Protein AF-A0A9P0JRK0-F1 (afdb_monomer_lite)

Radius of gyration: 13.24 Å; chains: 1; bounding box: 36×27×37 Å

Sequence (82 aa):
MTQKSSALRNLFVTVGTTKFPKLIHSFTKKEVLDTLISLGITFVQLQTGKDFTGPKLDPDMEQLCSIRAEFGSTIVERNWEE

Organism: Acanthoscelides obtectus (NCBI:txid200917)

Foldseek 3Di:
DDPPPPDAPEAEAEDPPDQCPVVQQVCQEPVNVVVCVVVVHFKYKYQHAPPDPHYDHDPVCVQQWDWDDDPRIIMIGGDDDD

Structure (mmCIF, N/CA/C/O backbone):
data_AF-A0A9P0JRK0-F1
#
_entry.id   AF-A0A9P0JRK0-F1
#
loop_
_atom_site.group_PDB
_atom_site.id
_atom_site.type_symbol
_atom_site.label_atom_id
_atom_site.label_alt_id
_atom_site.label_comp_id
_atom_site.label_asym_id
_atom_site.label_entity_id
_atom_site.label_seq_id
_atom_site.pdbx_PDB_ins_code
_atom_site.Cartn_x
_atom_site.Cartn_y
_atom_site.Cartn_z
_atom_site.occupancy
_atom_site.B_iso_or_equiv
_atom_site.auth_seq_id
_atom_site.auth_comp_id
_atom_site.auth_asym_id
_atom_site.auth_atom_id
_atom_site.pdbx_PDB_model_num
ATOM 1 N N . MET A 1 1 ? -23.296 -12.942 18.516 1.00 37.12 1 MET A N 1
ATOM 2 C CA . MET A 1 1 ? -21.933 -12.537 18.920 1.00 37.12 1 MET A CA 1
ATOM 3 C C . MET A 1 1 ? -20.956 -13.201 17.968 1.00 37.12 1 MET A C 1
ATOM 5 O O . MET A 1 1 ? -20.639 -14.369 18.138 1.00 37.12 1 MET A O 1
ATOM 9 N N . THR A 1 2 ? -20.585 -12.518 16.890 1.00 41.56 2 THR A N 1
ATOM 10 C CA . THR A 1 2 ? -19.699 -13.086 15.869 1.00 41.56 2 THR A CA 1
ATOM 11 C C . THR A 1 2 ? -18.272 -12.988 16.389 1.00 41.56 2 THR A C 1
ATOM 13 O O . THR A 1 2 ? -17.785 -11.883 16.619 1.00 41.56 2 THR A O 1
ATOM 16 N N . GLN A 1 3 ? -17.627 -14.130 16.636 1.00 41.97 3 GLN A N 1
ATOM 17 C CA . GLN A 1 3 ? -16.203 -14.192 16.962 1.00 41.97 3 GLN A CA 1
ATOM 18 C C . GLN A 1 3 ? -15.419 -13.415 15.891 1.00 41.97 3 GLN A C 1
ATOM 20 O O . GLN A 1 3 ? -15.332 -13.847 14.741 1.00 41.97 3 GLN A O 1
ATOM 25 N N . LYS A 1 4 ? -14.873 -12.246 16.255 1.00 48.28 4 LYS A N 1
ATOM 26 C CA . LYS A 1 4 ? -13.872 -11.529 15.458 1.00 48.28 4 LYS A CA 1
ATOM 27 C C . LYS A 1 4 ? -12.626 -12.413 15.449 1.00 48.28 4 LYS A C 1
ATOM 29 O O . LYS A 1 4 ? -11.853 -12.418 16.399 1.00 48.28 4 LYS A O 1
ATOM 34 N N . SER A 1 5 ? -12.505 -13.242 14.417 1.00 49.56 5 SER A N 1
ATOM 35 C CA . SER A 1 5 ? -11.304 -14.030 14.157 1.00 49.56 5 SER A CA 1
ATOM 36 C C . SER A 1 5 ? -10.083 -13.105 14.182 1.00 49.56 5 SER A C 1
ATOM 38 O O . SER A 1 5 ? -10.077 -12.067 13.518 1.00 49.56 5 SER A O 1
ATOM 40 N N . SER A 1 6 ? -9.085 -13.489 14.976 1.00 55.34 6 SER A N 1
ATOM 41 C CA . SER A 1 6 ? -7.726 -12.941 15.011 1.00 55.34 6 SER A CA 1
ATOM 42 C C . SER A 1 6 ? -7.029 -13.186 13.666 1.00 55.34 6 SER A C 1
ATOM 44 O O . SER A 1 6 ? -6.198 -14.081 13.530 1.00 55.34 6 SER A O 1
ATOM 46 N N . ALA A 1 7 ? -7.451 -12.483 12.617 1.00 51.00 7 ALA A N 1
ATOM 47 C CA . ALA A 1 7 ? -6.975 -12.734 11.267 1.00 51.00 7 ALA A CA 1
ATOM 48 C C . ALA A 1 7 ? -6.192 -11.529 10.757 1.00 51.00 7 ALA A C 1
ATOM 50 O O . ALA A 1 7 ? -6.775 -10.533 10.335 1.00 51.00 7 ALA A O 1
ATOM 51 N N . LEU A 1 8 ? -4.866 -11.667 10.730 1.00 64.31 8 LEU A N 1
ATOM 52 C CA . LEU A 1 8 ? -4.045 -10.996 9.728 1.00 64.31 8 LEU A CA 1
ATOM 53 C C . LEU A 1 8 ? -4.640 -11.308 8.350 1.00 64.31 8 LEU A C 1
ATOM 55 O O . LEU A 1 8 ? -4.627 -12.461 7.914 1.00 64.31 8 LEU A O 1
ATOM 59 N N . ARG A 1 9 ? -5.176 -10.298 7.665 1.00 70.31 9 ARG A N 1
ATOM 60 C CA . ARG A 1 9 ? -5.581 -10.423 6.261 1.00 70.31 9 ARG A CA 1
ATOM 61 C C . ARG A 1 9 ? -4.582 -9.636 5.425 1.00 70.31 9 ARG A C 1
ATOM 63 O O . ARG A 1 9 ? -4.798 -8.475 5.098 1.00 70.31 9 ARG A O 1
ATOM 70 N N . ASN A 1 10 ? -3.450 -10.274 5.158 1.00 83.44 10 ASN A N 1
ATOM 71 C CA . ASN A 1 10 ? -2.377 -9.715 4.344 1.00 83.44 10 ASN A CA 1
ATOM 72 C C . ASN A 1 10 ? -2.723 -9.886 2.863 1.00 83.44 10 ASN A C 1
ATOM 74 O O . ASN A 1 10 ? -3.109 -10.975 2.438 1.00 83.44 10 ASN A O 1
ATOM 78 N N . LEU A 1 11 ? -2.550 -8.830 2.076 1.00 83.75 11 LEU A N 1
ATOM 79 C CA . LEU A 1 11 ? -2.699 -8.850 0.628 1.00 83.75 11 LEU A CA 1
ATOM 80 C C . LEU A 1 11 ? -1.332 -8.638 -0.024 1.00 83.75 11 LEU A C 1
ATOM 82 O O . LEU A 1 11 ? -0.698 -7.604 0.163 1.00 83.75 11 LEU A O 1
ATOM 86 N N . PHE A 1 12 ? -0.891 -9.603 -0.823 1.00 85.06 12 PHE A N 1
ATOM 87 C CA . PHE A 1 12 ? 0.324 -9.483 -1.624 1.00 85.06 12 PHE A CA 1
ATOM 88 C C . PHE A 1 12 ? -0.072 -9.275 -3.083 1.00 85.06 12 PHE A C 1
ATOM 90 O O . PHE A 1 12 ? -0.759 -10.110 -3.669 1.00 85.06 12 PHE A O 1
ATOM 97 N N . VAL A 1 13 ? 0.354 -8.159 -3.668 1.00 82.69 13 VAL A N 1
ATOM 98 C CA . VAL A 1 13 ? 0.086 -7.805 -5.061 1.00 82.69 13 VAL A CA 1
ATOM 99 C C . VAL A 1 13 ? 1.408 -7.793 -5.808 1.00 82.69 13 VAL A C 1
ATOM 101 O O . VAL A 1 13 ? 2.258 -6.922 -5.610 1.00 82.69 13 VAL A O 1
ATOM 104 N N . THR A 1 14 ? 1.577 -8.767 -6.691 1.00 75.31 14 THR A N 1
ATOM 105 C CA . THR A 1 14 ? 2.721 -8.839 -7.595 1.00 75.31 14 THR A CA 1
ATOM 106 C C . THR A 1 14 ? 2.259 -8.494 -9.004 1.00 75.31 14 THR A C 1
ATOM 108 O O . THR A 1 14 ? 1.212 -8.943 -9.468 1.00 75.31 14 THR A O 1
ATOM 111 N N . VAL A 1 15 ? 3.033 -7.664 -9.699 1.00 69.31 15 VAL A N 1
ATOM 112 C CA . VAL A 1 15 ? 2.848 -7.410 -11.130 1.00 69.31 15 VAL A CA 1
ATOM 113 C C . VAL A 1 15 ? 4.036 -7.987 -11.876 1.00 69.31 15 VAL A C 1
ATOM 115 O O . VAL A 1 15 ? 5.185 -7.680 -11.565 1.00 69.31 15 VAL A O 1
ATOM 118 N N . GLY A 1 16 ? 3.767 -8.858 -12.848 1.00 56.34 16 GLY A N 1
ATOM 119 C CA . GLY A 1 16 ? 4.806 -9.437 -13.693 1.00 56.34 16 GLY A CA 1
ATOM 120 C C . GLY A 1 16 ? 5.586 -8.337 -14.413 1.00 56.34 16 GLY A C 1
ATOM 121 O O . GLY A 1 16 ? 5.013 -7.598 -15.209 1.00 56.34 16 GLY A O 1
ATOM 122 N N . THR A 1 17 ? 6.873 -8.217 -14.071 1.00 57.28 17 THR A N 1
ATOM 123 C CA . THR A 1 17 ? 7.985 -7.588 -14.821 1.00 57.28 17 THR A CA 1
ATOM 124 C C . THR A 1 17 ? 7.822 -6.170 -15.379 1.00 57.28 17 THR A C 1
ATOM 126 O O . THR A 1 17 ? 8.763 -5.652 -15.978 1.00 57.28 17 THR A O 1
ATOM 129 N N . THR A 1 18 ? 6.710 -5.481 -15.146 1.00 53.16 18 THR A N 1
ATOM 130 C CA . THR A 1 18 ? 6.474 -4.148 -15.703 1.00 53.16 18 THR A CA 1
ATOM 131 C C . THR A 1 18 ? 6.207 -3.141 -14.596 1.00 53.16 18 THR A C 1
ATOM 133 O O . THR A 1 18 ? 5.414 -3.366 -13.686 1.00 53.16 18 THR A O 1
ATOM 136 N N . LYS A 1 19 ? 6.917 -2.011 -14.653 1.00 60.34 19 LYS A N 1
ATOM 137 C CA . LYS A 1 19 ? 6.712 -0.861 -13.773 1.00 60.34 19 LYS A CA 1
ATOM 138 C C . LYS A 1 19 ? 5.262 -0.392 -13.953 1.00 60.34 19 LYS A C 1
ATOM 140 O O . LYS A 1 19 ? 4.956 0.259 -14.949 1.00 60.34 19 LYS A O 1
ATOM 145 N N . PHE A 1 20 ? 4.374 -0.689 -12.999 1.00 73.75 20 PHE A N 1
ATOM 146 C CA . PHE A 1 20 ? 2.971 -0.247 -13.026 1.00 73.75 20 PHE A CA 1
ATOM 147 C C . PHE A 1 20 ? 2.651 0.791 -11.936 1.00 73.75 20 PHE A C 1
ATOM 149 O O . PHE A 1 20 ? 1.834 0.517 -11.052 1.00 73.75 20 PHE A O 1
ATOM 156 N N . PRO A 1 21 ? 3.196 2.026 -12.023 1.00 75.12 21 PRO A N 1
ATOM 157 C CA . PRO A 1 21 ? 2.789 3.138 -11.161 1.00 75.12 21 PRO A CA 1
ATOM 158 C C . PRO A 1 21 ? 1.271 3.318 -11.103 1.00 75.12 21 PRO A C 1
ATOM 160 O O . PRO 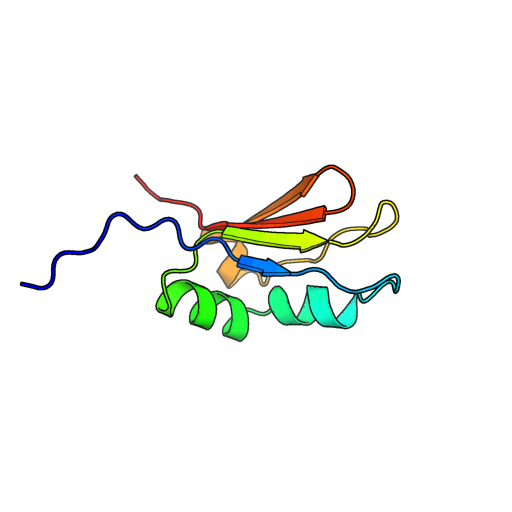A 1 21 ? 0.726 3.607 -10.050 1.00 75.12 21 PRO A O 1
ATOM 163 N N . LYS A 1 22 ? 0.564 3.072 -12.216 1.00 78.19 22 LYS A N 1
ATOM 164 C CA . LYS A 1 2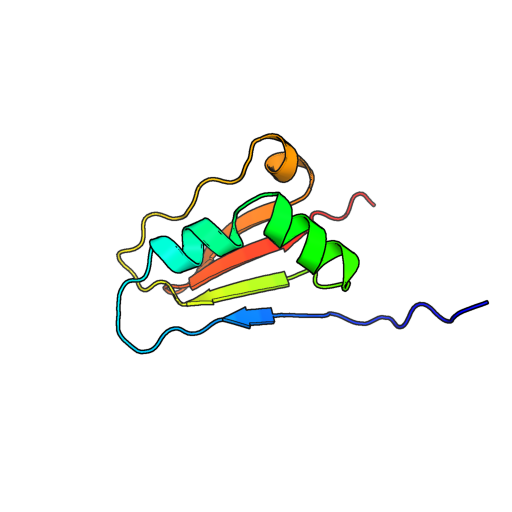2 ? -0.901 3.170 -12.280 1.00 78.19 22 LYS A CA 1
ATOM 165 C C . LYS A 1 22 ? -1.613 2.201 -11.335 1.00 78.19 22 LYS A C 1
ATOM 167 O O . LYS A 1 22 ? -2.599 2.595 -10.717 1.00 78.19 22 LYS A O 1
ATOM 172 N N . LEU A 1 23 ? -1.136 0.957 -11.224 1.00 79.00 23 LEU A N 1
ATOM 173 C CA . LEU A 1 23 ? -1.738 -0.019 -10.315 1.00 79.00 23 LEU A CA 1
ATOM 174 C C . LEU A 1 23 ? -1.474 0.389 -8.869 1.00 79.00 23 LEU A C 1
ATOM 176 O O . LEU A 1 23 ? -2.402 0.450 -8.072 1.00 79.00 23 LEU A O 1
ATOM 180 N N . ILE A 1 24 ? -0.225 0.742 -8.569 1.00 78.50 24 ILE A N 1
ATOM 181 C CA . ILE A 1 24 ? 0.191 1.159 -7.231 1.00 78.50 24 ILE A CA 1
ATOM 182 C C . ILE A 1 24 ? -0.603 2.391 -6.782 1.00 78.50 24 ILE A C 1
ATOM 184 O O . ILE A 1 24 ? -1.201 2.375 -5.714 1.00 78.50 24 ILE A O 1
ATOM 188 N N . HIS A 1 25 ? -0.706 3.410 -7.640 1.00 82.06 25 HIS A N 1
ATOM 189 C CA . HIS A 1 25 ? -1.506 4.607 -7.375 1.00 82.06 25 HIS A CA 1
ATOM 190 C C . HIS A 1 25 ? -2.991 4.293 -7.203 1.00 82.06 25 HIS A C 1
ATOM 192 O O . HIS A 1 25 ? -3.671 4.992 -6.467 1.00 82.06 25 HIS A O 1
ATOM 198 N N . SER A 1 26 ? -3.517 3.275 -7.893 1.00 84.94 26 SER A N 1
ATOM 199 C CA . SER A 1 26 ? -4.916 2.865 -7.731 1.00 84.94 26 SER A CA 1
ATOM 200 C C . SER A 1 26 ? -5.140 2.194 -6.380 1.00 84.94 26 SER A C 1
ATOM 202 O O . SER A 1 26 ? -6.132 2.493 -5.726 1.00 84.94 26 SER A O 1
ATOM 204 N N . PHE A 1 27 ? -4.204 1.350 -5.939 1.00 84.06 27 PHE A N 1
ATOM 205 C CA . PHE A 1 27 ? -4.249 0.719 -4.620 1.00 84.06 27 PHE A CA 1
ATOM 206 C C . PHE A 1 27 ? -4.119 1.715 -3.470 1.00 84.06 27 PHE A C 1
ATOM 208 O O . PHE A 1 27 ? -4.658 1.458 -2.402 1.00 84.06 27 PHE A O 1
ATOM 215 N N . THR A 1 28 ? -3.443 2.845 -3.680 1.00 84.06 28 THR A N 1
ATOM 216 C CA . THR A 1 28 ? -3.284 3.885 -2.653 1.00 84.06 28 THR A CA 1
ATOM 217 C C . THR A 1 28 ? -4.381 4.946 -2.666 1.00 84.06 28 THR A C 1
ATOM 219 O O . THR A 1 28 ? -4.285 5.927 -1.932 1.00 84.06 28 THR A O 1
ATOM 222 N N . LYS A 1 29 ? -5.428 4.781 -3.484 1.00 89.19 29 LYS A N 1
ATOM 223 C C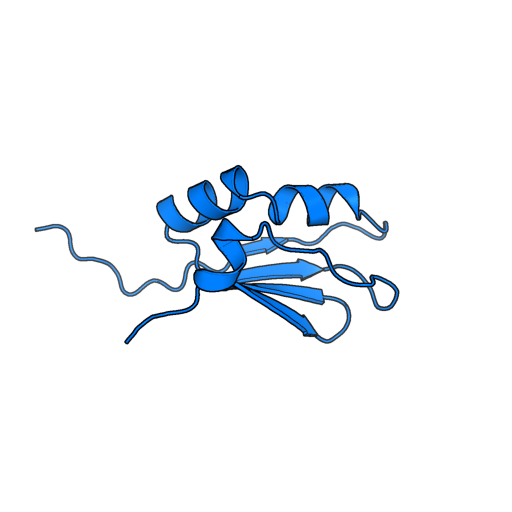A . LYS A 1 29 ? -6.614 5.641 -3.414 1.00 89.19 29 LYS A CA 1
ATOM 224 C C . LYS A 1 29 ? -7.416 5.329 -2.158 1.00 89.19 29 LYS A C 1
ATOM 226 O O . LYS A 1 29 ? -7.608 4.161 -1.823 1.00 89.19 29 LYS A O 1
ATOM 231 N N . LYS A 1 30 ? -7.977 6.378 -1.556 1.00 89.06 30 LYS A N 1
ATOM 232 C CA . LYS A 1 30 ? -8.853 6.300 -0.384 1.00 89.06 30 LYS A CA 1
ATOM 233 C C . LYS A 1 30 ? -9.936 5.225 -0.524 1.00 89.06 30 LYS A C 1
ATOM 235 O O . LYS A 1 30 ? -9.986 4.301 0.271 1.00 89.06 30 LYS A O 1
ATOM 240 N N . GLU A 1 31 ? -10.721 5.276 -1.598 1.00 91.69 31 GLU A N 1
ATOM 241 C CA . GLU A 1 31 ? -11.834 4.343 -1.845 1.00 91.69 31 GLU A CA 1
ATOM 242 C C . GLU A 1 31 ? -11.403 2.865 -1.835 1.00 91.69 31 GLU A C 1
ATOM 244 O O . GLU A 1 31 ? -12.115 1.992 -1.332 1.00 91.69 31 GLU A O 1
ATOM 249 N N . VAL A 1 32 ? -10.216 2.577 -2.382 1.00 90.06 32 VAL A N 1
ATOM 250 C CA . VAL A 1 32 ? -9.676 1.216 -2.443 1.00 90.06 32 VAL A CA 1
ATOM 251 C C . VAL A 1 32 ? -9.189 0.783 -1.066 1.00 90.06 32 VAL A C 1
ATOM 253 O O . VAL A 1 32 ? -9.544 -0.306 -0.619 1.00 90.06 32 VAL A O 1
ATOM 256 N N . LEU A 1 33 ? -8.435 1.633 -0.370 1.00 88.38 33 LEU A N 1
ATOM 257 C CA . LEU A 1 33 ? -7.951 1.349 0.981 1.00 88.38 33 LEU A CA 1
ATOM 258 C C . LEU A 1 33 ? -9.103 1.176 1.981 1.00 88.38 33 LEU A C 1
ATOM 260 O O . LEU A 1 33 ? -9.095 0.205 2.733 1.00 88.38 33 LEU A O 1
ATOM 264 N N . ASP A 1 34 ? -10.134 2.022 1.930 1.00 89.62 34 ASP A N 1
ATOM 265 C CA . ASP A 1 34 ? -11.349 1.890 2.749 1.00 89.62 34 ASP A CA 1
ATOM 266 C C . ASP A 1 34 ? -12.037 0.544 2.508 1.00 89.62 34 ASP A C 1
ATOM 268 O O . ASP A 1 34 ? -12.418 -0.161 3.447 1.00 89.62 34 ASP A O 1
ATOM 272 N N . THR A 1 35 ? -12.148 0.141 1.239 1.00 90.00 35 THR A N 1
ATOM 273 C CA . THR A 1 35 ? -12.723 -1.155 0.871 1.00 90.00 35 THR A CA 1
ATOM 274 C C . THR A 1 35 ? -11.893 -2.301 1.444 1.00 90.00 35 THR A C 1
ATOM 276 O O . THR A 1 35 ? -12.447 -3.194 2.087 1.00 90.00 35 THR A O 1
ATOM 279 N N . LEU A 1 36 ? -10.569 -2.274 1.274 1.00 87.81 36 LEU A N 1
ATOM 280 C CA . LEU A 1 36 ? -9.667 -3.292 1.819 1.00 87.81 36 LEU A CA 1
ATOM 281 C C . LEU A 1 36 ? -9.792 -3.382 3.347 1.00 87.81 36 LEU A C 1
ATOM 283 O O . LEU A 1 36 ? -9.973 -4.474 3.889 1.00 87.81 36 LEU A O 1
ATOM 287 N N . ILE A 1 37 ? -9.812 -2.241 4.029 1.00 86.12 37 ILE A N 1
ATOM 288 C CA . ILE A 1 37 ? -10.000 -2.152 5.476 1.00 86.12 37 ILE A CA 1
ATOM 289 C C . ILE A 1 37 ? -11.352 -2.740 5.905 1.00 86.12 37 ILE A C 1
ATOM 291 O O . ILE A 1 37 ? -11.407 -3.498 6.877 1.00 86.12 37 ILE A O 1
ATOM 295 N N . SER A 1 38 ? -12.438 -2.442 5.185 1.00 85.88 38 SER A N 1
ATOM 296 C CA . SER A 1 38 ? -13.776 -2.991 5.465 1.00 85.88 38 SER A CA 1
ATOM 297 C C . SER A 1 38 ? -13.829 -4.517 5.307 1.00 85.88 38 SER A C 1
ATOM 299 O O . SER A 1 38 ? -14.525 -5.207 6.053 1.00 85.88 38 SER A O 1
ATOM 301 N N . LEU A 1 39 ? -13.014 -5.057 4.393 1.00 86.00 39 LEU A N 1
ATOM 302 C CA . LEU A 1 39 ? -12.786 -6.489 4.202 1.00 86.00 39 LEU A CA 1
ATOM 303 C C . LEU A 1 39 ? -11.821 -7.072 5.245 1.00 86.00 39 LEU A C 1
ATOM 305 O O . LEU A 1 39 ? -11.488 -8.256 5.182 1.00 86.00 39 LEU A O 1
ATOM 309 N N . GLY A 1 40 ? -11.374 -6.272 6.212 1.00 85.00 40 GLY A N 1
ATOM 310 C CA . GLY A 1 40 ? -10.452 -6.653 7.276 1.00 85.00 40 GLY A CA 1
ATOM 311 C C . GLY A 1 40 ? -8.996 -6.778 6.833 1.00 85.00 40 GLY A C 1
ATOM 312 O O . GLY A 1 40 ? -8.208 -7.315 7.602 1.00 85.00 40 GLY A O 1
ATOM 313 N N . ILE A 1 41 ? -8.646 -6.337 5.619 1.00 88.25 41 ILE A N 1
ATOM 314 C CA . ILE A 1 41 ? -7.271 -6.309 5.107 1.00 88.25 41 ILE A CA 1
ATOM 315 C C . ILE A 1 41 ? -6.544 -5.128 5.739 1.00 88.25 41 ILE A C 1
ATOM 317 O O . ILE A 1 41 ? -6.964 -3.983 5.605 1.00 88.25 41 ILE A O 1
ATOM 321 N N . THR A 1 42 ? -5.455 -5.419 6.444 1.00 86.06 42 THR A N 1
ATOM 322 C CA . THR A 1 42 ? -4.701 -4.428 7.234 1.00 86.06 42 THR A CA 1
ATOM 323 C C . THR A 1 42 ? -3.2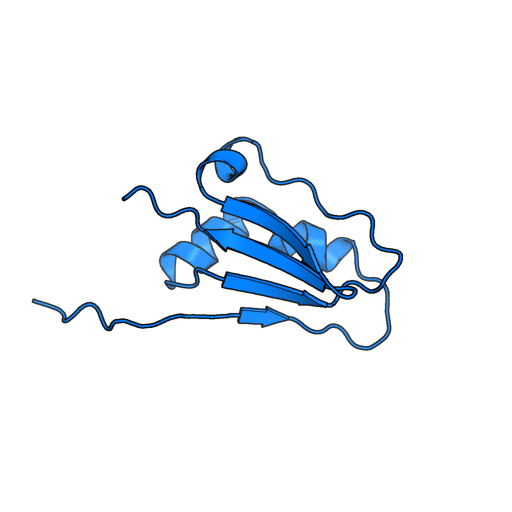61 -4.269 6.773 1.00 86.06 42 THR A C 1
ATOM 325 O O . THR A 1 42 ? -2.546 -3.411 7.281 1.00 86.06 42 THR A O 1
ATOM 328 N N . PHE A 1 43 ? -2.833 -5.099 5.825 1.00 88.56 43 PHE A N 1
ATOM 329 C CA . PHE A 1 43 ? -1.487 -5.100 5.281 1.00 88.56 43 PHE A CA 1
ATOM 330 C C . PHE A 1 43 ? -1.557 -5.375 3.784 1.00 88.56 43 PHE A C 1
ATOM 332 O O . PHE A 1 43 ? -2.137 -6.378 3.362 1.00 88.56 43 PHE A O 1
ATOM 339 N N . VAL A 1 44 ? -0.949 -4.503 2.989 1.00 88.44 44 VAL A N 1
ATOM 340 C CA . VAL A 1 44 ? -0.836 -4.641 1.541 1.00 88.44 44 VAL A CA 1
ATOM 341 C C . VAL A 1 44 ? 0.625 -4.489 1.152 1.00 88.44 44 VAL A C 1
ATOM 343 O O . VAL A 1 44 ? 1.214 -3.432 1.353 1.00 88.44 44 VAL A O 1
ATOM 346 N N . GLN A 1 45 ? 1.210 -5.517 0.547 1.00 88.44 45 GLN A N 1
ATOM 347 C CA . GLN A 1 45 ? 2.537 -5.436 -0.052 1.00 88.44 45 GLN A CA 1
ATOM 348 C C . GLN A 1 45 ? 2.413 -5.432 -1.572 1.00 88.44 45 GLN A C 1
ATOM 350 O O . GLN A 1 45 ? 1.944 -6.393 -2.176 1.00 88.44 45 GLN A O 1
ATOM 355 N N . LEU A 1 46 ? 2.872 -4.349 -2.187 1.00 86.12 46 LEU A N 1
ATOM 356 C CA . LEU A 1 46 ? 2.927 -4.155 -3.628 1.00 86.12 46 LEU A CA 1
ATOM 357 C C . LEU A 1 46 ? 4.370 -4.364 -4.092 1.00 86.12 46 LEU A C 1
ATOM 359 O O . LEU A 1 46 ? 5.269 -3.672 -3.621 1.00 86.12 46 LEU A O 1
ATOM 363 N N . GLN A 1 47 ? 4.624 -5.271 -5.031 1.00 85.19 47 GLN A N 1
ATOM 364 C CA . GLN A 1 47 ? 5.951 -5.398 -5.644 1.00 85.19 47 GLN A CA 1
ATOM 365 C C . GLN A 1 47 ? 6.137 -4.297 -6.700 1.00 85.19 47 GLN A C 1
ATOM 367 O O . GLN A 1 47 ? 5.444 -4.288 -7.716 1.00 85.19 47 GLN A O 1
ATOM 372 N N . THR A 1 48 ? 7.061 -3.359 -6.468 1.00 78.94 48 THR A N 1
ATOM 373 C CA . THR A 1 48 ? 7.176 -2.111 -7.251 1.00 78.94 48 THR A CA 1
ATOM 374 C C . THR A 1 48 ? 8.507 -1.955 -7.998 1.00 78.94 48 THR A C 1
ATOM 376 O O . THR A 1 48 ? 8.597 -1.177 -8.950 1.00 78.94 48 THR A O 1
ATOM 379 N N . GLY A 1 49 ? 9.519 -2.751 -7.644 1.00 76.88 49 GLY A N 1
ATOM 380 C CA . GLY A 1 49 ? 10.881 -2.659 -8.169 1.00 76.88 49 GLY A CA 1
ATOM 381 C C . GLY A 1 49 ? 11.714 -1.575 -7.472 1.00 76.88 49 GLY A C 1
ATOM 382 O O . GLY A 1 49 ? 11.194 -0.726 -6.756 1.00 76.88 49 GLY A O 1
ATOM 383 N N . LYS A 1 50 ? 13.039 -1.603 -7.667 1.00 72.19 50 LYS A N 1
ATOM 384 C CA . LYS A 1 50 ? 13.984 -0.702 -6.971 1.00 72.19 50 LYS A CA 1
ATOM 385 C C . LYS A 1 50 ? 13.874 0.772 -7.388 1.00 72.19 50 LYS A C 1
ATOM 387 O O . LYS A 1 50 ? 14.258 1.638 -6.616 1.00 72.19 50 LYS A O 1
ATOM 392 N N . ASP A 1 51 ? 13.340 1.047 -8.578 1.00 72.38 51 ASP A N 1
ATOM 393 C CA . ASP A 1 51 ? 13.288 2.400 -9.156 1.00 72.38 51 ASP A CA 1
ATOM 394 C C . ASP A 1 51 ? 11.970 3.142 -8.870 1.00 72.38 51 ASP A C 1
ATOM 396 O O . ASP A 1 51 ? 11.731 4.215 -9.425 1.00 72.38 51 ASP A O 1
ATOM 400 N N . PHE A 1 52 ? 11.060 2.556 -8.090 1.00 76.94 52 PHE A N 1
ATOM 401 C CA . PHE A 1 52 ? 9.779 3.184 -7.793 1.00 76.94 52 PHE A CA 1
ATOM 402 C C . PHE A 1 52 ? 9.907 4.134 -6.601 1.00 76.94 52 PHE A C 1
ATOM 404 O O . PHE A 1 52 ? 10.264 3.728 -5.500 1.00 76.94 52 PHE A O 1
ATOM 411 N N . THR A 1 53 ? 9.567 5.404 -6.811 1.00 73.94 53 THR A N 1
ATOM 412 C CA . THR A 1 53 ? 9.731 6.484 -5.823 1.00 73.94 53 THR A CA 1
ATOM 413 C C . THR A 1 53 ? 8.636 6.533 -4.751 1.00 73.94 53 THR A C 1
ATOM 415 O O . THR A 1 53 ? 8.586 7.483 -3.978 1.00 73.94 53 THR A O 1
ATOM 418 N N . GLY A 1 54 ? 7.771 5.517 -4.688 1.00 72.06 54 GLY A N 1
ATOM 419 C CA . GLY A 1 54 ? 6.675 5.433 -3.725 1.00 72.06 54 GLY A CA 1
ATOM 420 C C . GLY A 1 54 ? 5.421 6.209 -4.163 1.00 72.06 54 GLY A C 1
ATOM 421 O O . GLY A 1 54 ? 5.528 7.206 -4.881 1.00 72.06 54 GLY A O 1
ATOM 422 N N . PRO A 1 55 ? 4.216 5.767 -3.761 1.00 79.94 55 PRO A N 1
ATOM 423 C CA . PRO A 1 55 ? 2.988 6.524 -3.948 1.00 79.94 55 PRO A CA 1
ATOM 424 C C . PRO A 1 55 ? 2.817 7.550 -2.818 1.00 79.94 55 PRO A C 1
ATOM 426 O O . PRO A 1 55 ? 3.434 7.439 -1.761 1.00 79.94 55 PRO A O 1
ATOM 429 N N . LYS A 1 56 ? 1.938 8.532 -3.023 1.00 82.25 56 LYS A N 1
ATOM 430 C CA . LYS A 1 56 ? 1.437 9.389 -1.941 1.00 82.25 56 LYS A CA 1
ATOM 431 C C . LYS A 1 56 ? 0.076 8.870 -1.488 1.00 82.25 56 LYS A C 1
ATOM 433 O O . LYS A 1 56 ? -0.733 8.501 -2.343 1.00 82.25 56 LYS A O 1
ATOM 438 N N . LEU A 1 57 ? -0.150 8.82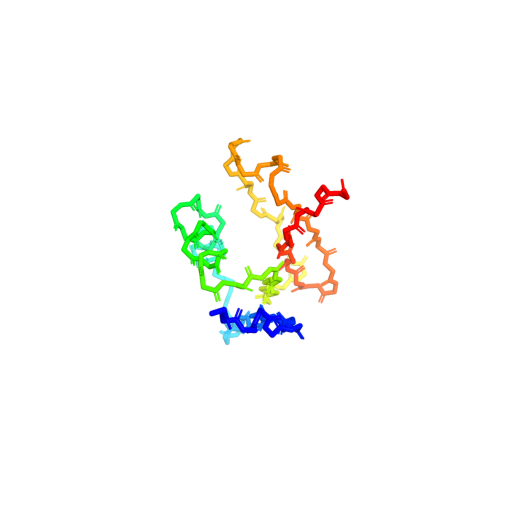1 -0.175 1.00 83.81 57 LEU A N 1
ATOM 439 C CA . LEU A 1 57 ? -1.485 8.572 0.363 1.00 83.81 57 LEU A CA 1
ATOM 440 C C . LEU A 1 57 ? -2.362 9.802 0.160 1.00 83.81 57 LEU A C 1
ATOM 442 O O . LEU A 1 57 ? -1.884 10.926 0.014 1.00 83.81 57 LEU A O 1
ATOM 446 N N . ASP A 1 58 ? -3.662 9.551 0.146 1.00 83.00 58 ASP A N 1
ATOM 447 C CA . ASP A 1 58 ? -4.643 10.597 0.377 1.00 83.00 58 ASP A CA 1
ATOM 448 C C . ASP A 1 58 ? -4.45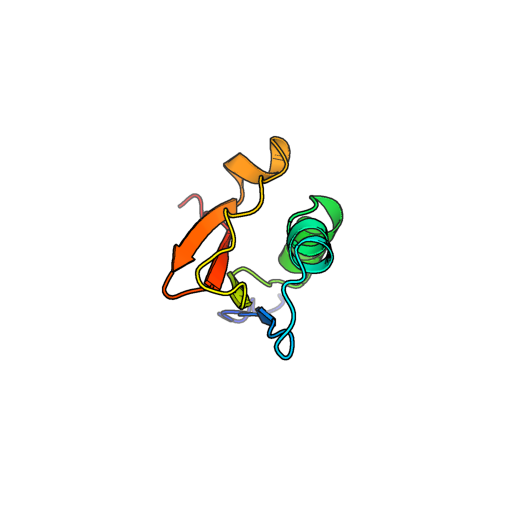7 11.164 1.804 1.00 83.00 58 ASP A C 1
ATOM 450 O O . ASP A 1 58 ? -4.235 10.362 2.716 1.00 83.00 58 ASP A O 1
ATOM 454 N N . PRO A 1 59 ? -4.545 12.489 2.032 1.00 83.06 59 PRO A N 1
ATOM 455 C CA . PRO A 1 59 ? -4.387 13.085 3.363 1.00 83.06 59 PRO A CA 1
ATOM 456 C C . PRO A 1 59 ? -5.286 12.460 4.438 1.00 83.06 59 PRO A C 1
ATOM 458 O O . PRO A 1 59 ? -4.859 12.290 5.579 1.00 83.06 59 PRO A O 1
ATOM 461 N N . ASP A 1 60 ? -6.502 12.047 4.070 1.00 83.50 60 ASP A N 1
ATOM 462 C CA . ASP A 1 60 ? -7.436 11.393 4.996 1.00 83.50 60 ASP A CA 1
ATOM 463 C C . ASP A 1 60 ? -6.950 9.997 5.424 1.00 83.50 60 ASP A C 1
ATOM 465 O O . ASP A 1 60 ? -7.330 9.479 6.474 1.00 83.50 60 ASP A O 1
ATOM 469 N N . MET A 1 61 ? -6.104 9.375 4.601 1.00 83.75 61 MET A N 1
ATOM 470 C CA . MET A 1 61 ? -5.525 8.056 4.837 1.00 83.75 61 MET A CA 1
ATOM 471 C C . MET A 1 61 ? -4.177 8.110 5.550 1.00 83.75 61 MET A C 1
ATOM 473 O O . MET A 1 61 ? -3.775 7.094 6.105 1.00 83.75 61 MET A O 1
ATOM 477 N N . GLU A 1 62 ? -3.492 9.254 5.589 1.00 83.88 62 GLU A N 1
ATOM 478 C CA . GLU A 1 62 ? -2.195 9.393 6.274 1.00 83.88 62 GLU A CA 1
ATOM 479 C C . GLU A 1 62 ? -2.295 9.160 7.789 1.00 83.88 62 GLU A C 1
ATOM 481 O O . GLU A 1 62 ? -1.337 8.716 8.418 1.00 83.88 62 GLU A O 1
ATOM 486 N N . GLN A 1 63 ? -3.464 9.417 8.381 1.00 83.06 63 GLN A N 1
ATOM 487 C CA . GLN A 1 63 ? -3.718 9.135 9.797 1.00 83.06 63 GLN A CA 1
ATOM 488 C C . GLN A 1 63 ? -3.982 7.642 10.043 1.00 83.06 63 GLN A C 1
ATOM 490 O O . GLN A 1 63 ? -3.581 7.085 11.065 1.00 83.06 63 GLN A O 1
ATOM 495 N N . LEU A 1 64 ? -4.625 6.973 9.084 1.00 84.06 64 LEU A N 1
ATOM 496 C CA . LEU A 1 64 ? -5.098 5.594 9.217 1.00 84.06 64 LEU A CA 1
ATOM 497 C C . LEU A 1 64 ? -4.107 4.556 8.696 1.00 84.06 64 LEU A C 1
ATOM 499 O O . LEU A 1 64 ? -4.180 3.396 9.095 1.00 84.06 64 LEU A O 1
ATOM 503 N N . CYS A 1 65 ? -3.230 4.937 7.776 1.00 86.94 65 CYS A N 1
ATOM 504 C CA . CYS A 1 65 ? -2.303 4.052 7.092 1.00 86.94 65 CYS A CA 1
ATOM 505 C C . CYS A 1 65 ? -0.909 4.673 7.019 1.00 86.94 65 CYS A C 1
ATOM 507 O O . CYS A 1 65 ? -0.757 5.886 6.907 1.00 86.94 65 CYS A O 1
ATOM 509 N N . SER A 1 66 ? 0.114 3.827 6.996 1.00 88.62 66 SER A N 1
ATOM 510 C CA . SER A 1 66 ? 1.489 4.226 6.720 1.00 88.62 66 SER A CA 1
ATOM 511 C C . SER A 1 66 ? 1.983 3.579 5.424 1.00 88.62 66 SER A C 1
ATOM 513 O O . SER A 1 66 ? 1.505 2.520 5.004 1.00 88.62 66 SER A O 1
ATOM 515 N N . ILE A 1 67 ? 2.934 4.244 4.759 1.00 87.56 67 ILE A N 1
ATOM 516 C CA . ILE A 1 67 ? 3.652 3.696 3.606 1.00 87.56 67 ILE A CA 1
ATOM 517 C C . ILE A 1 67 ? 5.117 3.524 3.978 1.00 87.56 67 ILE A C 1
ATOM 519 O O . ILE A 1 67 ? 5.761 4.469 4.433 1.00 87.56 67 ILE A O 1
ATOM 523 N N . ARG A 1 68 ? 5.682 2.357 3.659 1.00 87.88 68 ARG A N 1
ATOM 524 C CA . ARG A 1 68 ? 7.137 2.165 3.626 1.00 87.88 68 ARG A CA 1
ATOM 525 C C . ARG A 1 68 ? 7.597 1.472 2.351 1.00 87.88 68 ARG A C 1
ATOM 527 O O . ARG A 1 68 ? 6.841 0.742 1.713 1.00 87.88 68 ARG A O 1
ATOM 534 N N . ALA A 1 69 ? 8.852 1.699 1.977 1.00 84.00 69 ALA A N 1
ATOM 535 C CA . ALA A 1 69 ? 9.504 1.007 0.871 1.00 84.00 69 ALA A CA 1
ATOM 536 C C . ALA A 1 69 ? 10.518 -0.005 1.416 1.00 84.00 69 ALA A C 1
ATOM 538 O O . ALA A 1 69 ? 11.359 0.347 2.239 1.00 84.00 69 ALA A O 1
ATOM 539 N N . GLU A 1 70 ? 10.452 -1.251 0.949 1.00 83.69 70 GLU A N 1
ATOM 540 C CA . GLU A 1 70 ? 11.294 -2.341 1.446 1.00 83.69 70 GLU A CA 1
ATOM 541 C C . GLU A 1 70 ? 11.648 -3.313 0.312 1.00 83.69 70 GLU A C 1
ATOM 543 O O . GLU A 1 70 ? 10.764 -3.816 -0.375 1.00 83.69 70 GLU A O 1
ATOM 548 N N . PHE A 1 71 ? 12.943 -3.551 0.071 1.00 81.38 71 PHE A N 1
ATOM 549 C CA . PHE A 1 71 ? 13.465 -4.512 -0.921 1.00 81.38 71 PHE A CA 1
ATOM 550 C C . PHE A 1 71 ? 12.790 -4.485 -2.316 1.00 81.38 71 PHE A C 1
ATOM 552 O O . PHE A 1 71 ? 12.599 -5.523 -2.948 1.00 81.38 71 PHE A O 1
ATOM 559 N N . GLY A 1 72 ? 12.440 -3.301 -2.834 1.00 80.94 72 GLY A N 1
ATOM 560 C CA . GLY A 1 72 ? 11.740 -3.165 -4.124 1.00 80.94 72 GLY A CA 1
ATOM 561 C C . GLY A 1 72 ? 10.237 -3.461 -4.050 1.00 80.94 72 GLY A C 1
ATOM 562 O O . GLY A 1 72 ? 9.619 -3.816 -5.054 1.00 80.94 72 GLY A O 1
ATOM 563 N N . SER A 1 73 ? 9.659 -3.338 -2.861 1.00 83.81 73 SER A N 1
ATOM 564 C CA . SER A 1 73 ? 8.226 -3.353 -2.600 1.00 83.81 73 SER A CA 1
ATOM 565 C C . SER A 1 73 ? 7.799 -2.052 -1.929 1.00 83.81 73 SER A C 1
ATOM 567 O O . SER A 1 73 ? 8.581 -1.396 -1.242 1.00 83.81 73 SER A O 1
ATOM 569 N N . THR A 1 74 ? 6.533 -1.704 -2.100 1.00 87.69 74 THR A N 1
ATOM 570 C CA . THR A 1 74 ? 5.835 -0.677 -1.333 1.00 87.69 74 THR A CA 1
ATOM 571 C C . THR A 1 74 ? 4.832 -1.376 -0.433 1.00 87.69 74 THR A C 1
ATOM 573 O O . THR A 1 74 ? 3.993 -2.134 -0.914 1.00 87.69 74 THR A O 1
ATOM 576 N N . ILE A 1 75 ? 4.924 -1.127 0.863 1.00 88.12 75 ILE A N 1
ATOM 577 C CA . ILE A 1 75 ? 4.034 -1.678 1.876 1.00 88.12 75 ILE A CA 1
ATOM 578 C C . ILE A 1 75 ? 3.097 -0.566 2.327 1.00 88.12 75 ILE A C 1
ATOM 580 O O . ILE A 1 75 ? 3.560 0.533 2.629 1.00 88.12 75 ILE A O 1
ATOM 584 N N . VAL A 1 76 ? 1.803 -0.870 2.363 1.00 88.19 76 VAL A N 1
ATOM 585 C CA . VAL A 1 76 ? 0.759 -0.049 2.974 1.00 88.19 76 VAL A CA 1
ATOM 586 C C . VAL A 1 76 ? 0.182 -0.837 4.139 1.00 88.19 76 VAL A C 1
ATOM 588 O O . VAL A 1 76 ? -0.310 -1.951 3.952 1.00 88.19 76 VAL A O 1
ATOM 591 N N . GLU A 1 77 ? 0.251 -0.285 5.340 1.00 89.56 77 GLU A N 1
ATOM 592 C CA . GLU A 1 77 ? -0.263 -0.931 6.548 1.00 89.56 77 GLU A CA 1
ATOM 593 C C . GLU A 1 77 ? -1.189 0.007 7.304 1.00 89.56 77 GLU A C 1
ATOM 595 O O . GLU A 1 77 ? -0.994 1.220 7.299 1.00 89.56 77 GLU A O 1
ATOM 600 N N . ARG A 1 78 ? -2.211 -0.558 7.945 1.00 85.06 78 ARG A N 1
ATOM 601 C CA . ARG A 1 78 ? -3.112 0.201 8.806 1.00 85.06 78 ARG A CA 1
ATOM 602 C C . ARG A 1 78 ? -2.429 0.488 10.144 1.00 85.06 78 ARG A C 1
ATOM 604 O O . ARG A 1 78 ? -1.962 -0.442 10.801 1.00 85.06 78 ARG A O 1
ATOM 611 N N . ASN A 1 79 ? -2.456 1.745 10.572 1.00 83.12 79 ASN A N 1
ATOM 612 C CA . ASN A 1 79 ? -2.057 2.152 11.912 1.00 83.12 79 ASN A CA 1
ATOM 613 C C . ASN A 1 79 ? -3.114 1.654 12.910 1.00 83.12 79 ASN A C 1
ATOM 615 O O . ASN A 1 79 ? -4.313 1.890 12.733 1.00 83.12 79 ASN A O 1
ATOM 619 N N . TRP A 1 80 ? -2.680 0.944 13.948 1.00 65.56 80 TRP A N 1
ATOM 620 C CA . TRP A 1 80 ? -3.532 0.645 15.093 1.00 65.56 80 TRP A CA 1
ATOM 621 C C . TRP A 1 80 ? -3.347 1.773 16.102 1.00 65.56 80 TRP A C 1
ATOM 623 O O . TRP A 1 80 ? -2.239 1.971 16.592 1.00 65.56 80 TRP A O 1
ATOM 633 N N . GLU A 1 81 ? -4.409 2.523 16.383 1.00 56.19 81 GLU A N 1
ATOM 634 C CA . GLU A 1 81 ? -4.485 3.207 17.672 1.00 56.19 81 GLU A CA 1
ATOM 635 C C . GLU A 1 81 ? -4.719 2.113 18.723 1.00 56.19 81 GLU A C 1
ATOM 637 O O . GLU A 1 81 ? -5.663 1.327 18.587 1.00 56.19 81 GLU A O 1
ATOM 642 N N . GLU A 1 82 ? -3.791 1.996 19.679 1.00 43.09 82 GLU A N 1
ATOM 643 C CA . GLU A 1 82 ? -3.959 1.183 20.894 1.00 43.09 82 GLU A CA 1
ATOM 644 C C . GLU A 1 82 ? -5.172 1.639 21.717 1.00 43.09 82 GLU A C 1
ATOM 646 O O . GLU A 1 82 ? -5.393 2.868 21.831 1.00 43.09 82 GLU A O 1
#

pLDDT: mean 77.57, std 13.45, range [37.12, 91.69]

Secondary structure (DSSP, 8-state):
---------EEEE--SSS--HHHHHHHTSHHHHHHHHHTT--EEEEE--TT---PPPPHHHHTTEEEEEETTEEEEEEPPP-